Protein AF-A0A7W7PWB9-F1 (afdb_monomer)

Structure (mmCIF, N/CA/C/O backbone):
data_AF-A0A7W7PWB9-F1
#
_entry.id   AF-A0A7W7PWB9-F1
#
loop_
_atom_site.group_PDB
_atom_site.id
_atom_site.type_symbol
_atom_site.label_atom_id
_atom_site.label_alt_id
_atom_site.label_comp_id
_atom_site.label_asym_id
_atom_site.label_entity_id
_atom_site.label_seq_id
_atom_site.pdbx_PDB_ins_code
_atom_site.Cartn_x
_atom_site.Cartn_y
_atom_site.Cartn_z
_atom_site.occupancy
_atom_site.B_iso_or_equiv
_atom_site.auth_seq_id
_atom_site.auth_comp_id
_atom_site.auth_asym_id
_atom_site.auth_atom_id
_atom_site.pdbx_PDB_model_num
ATOM 1 N N . MET A 1 1 ? 16.596 10.466 -27.301 1.00 65.38 1 MET A N 1
ATOM 2 C CA . MET A 1 1 ? 15.776 9.288 -26.943 1.00 65.38 1 MET A CA 1
ATOM 3 C C . MET A 1 1 ? 15.440 9.403 -25.472 1.00 65.38 1 MET A C 1
ATOM 5 O O . MET A 1 1 ? 16.364 9.496 -24.676 1.00 65.38 1 MET A O 1
ATOM 9 N N . ASN A 1 2 ? 14.156 9.452 -25.126 1.00 81.50 2 ASN A N 1
ATOM 10 C CA . ASN A 1 2 ? 13.722 9.514 -23.730 1.00 81.50 2 ASN A CA 1
ATOM 11 C C . ASN A 1 2 ? 13.512 8.083 -23.226 1.00 81.50 2 ASN A C 1
ATOM 13 O O . ASN A 1 2 ? 12.898 7.278 -23.923 1.00 81.50 2 ASN A O 1
ATOM 17 N N . VAL A 1 3 ? 14.044 7.765 -22.047 1.00 88.25 3 VAL A N 1
ATOM 18 C CA . VAL A 1 3 ? 13.908 6.449 -21.409 1.00 88.25 3 VAL A CA 1
ATOM 19 C C . VAL A 1 3 ? 12.963 6.589 -20.221 1.00 88.25 3 VAL A C 1
ATOM 21 O O . VAL A 1 3 ? 13.137 7.491 -19.404 1.00 88.25 3 VAL A O 1
ATOM 24 N N . VAL A 1 4 ? 11.980 5.695 -20.117 1.00 93.75 4 VAL A N 1
ATOM 25 C CA . VAL A 1 4 ? 11.140 5.555 -18.922 1.00 93.75 4 VAL A CA 1
ATOM 26 C C . VAL A 1 4 ? 11.820 4.550 -17.995 1.00 93.75 4 VAL A C 1
ATOM 28 O O . VAL A 1 4 ? 12.030 3.399 -18.371 1.00 93.75 4 VAL A O 1
ATOM 31 N N . LEU A 1 5 ? 12.214 4.985 -16.799 1.00 94.88 5 LEU A N 1
ATOM 32 C CA . LEU A 1 5 ? 12.900 4.111 -15.839 1.00 94.88 5 LEU A CA 1
ATOM 33 C C . LEU A 1 5 ? 11.910 3.312 -14.988 1.00 94.88 5 LEU A C 1
ATOM 35 O O . LEU A 1 5 ? 12.110 2.121 -14.762 1.00 94.88 5 LEU A O 1
ATOM 39 N N . VAL A 1 6 ? 10.831 3.962 -14.549 1.00 94.19 6 VAL A N 1
ATOM 40 C CA . VAL A 1 6 ? 9.812 3.373 -13.676 1.00 94.19 6 VAL A CA 1
ATOM 41 C C . VAL A 1 6 ? 8.426 3.752 -14.185 1.00 94.19 6 VAL A C 1
ATOM 43 O O . VAL A 1 6 ? 8.177 4.919 -14.490 1.00 94.19 6 VAL A O 1
ATOM 46 N N . LEU A 1 7 ? 7.528 2.771 -14.244 1.00 93.81 7 LEU A N 1
ATOM 47 C CA . LEU A 1 7 ? 6.101 2.952 -14.490 1.00 93.81 7 LEU A CA 1
ATOM 48 C C . LEU A 1 7 ? 5.338 2.475 -13.257 1.00 93.81 7 LEU A C 1
ATOM 50 O O . LEU A 1 7 ? 5.484 1.334 -12.826 1.00 93.81 7 LEU A O 1
ATOM 54 N N . VAL A 1 8 ? 4.519 3.357 -12.694 1.00 93.56 8 VAL A N 1
ATOM 55 C CA . 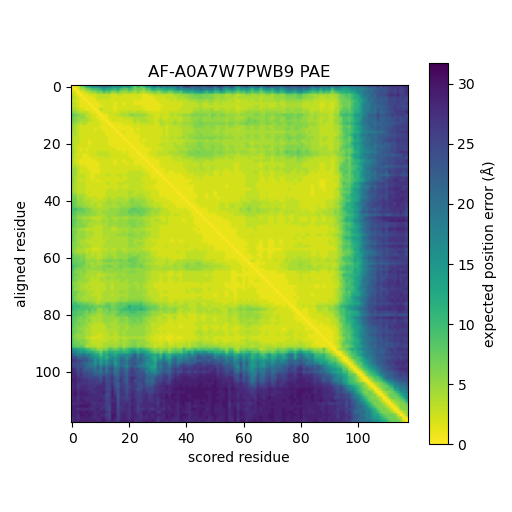VAL A 1 8 ? 3.734 3.076 -11.492 1.00 93.56 8 VAL A CA 1
ATOM 56 C C . VAL A 1 8 ? 2.268 2.914 -11.888 1.00 93.56 8 VAL A C 1
ATOM 58 O O . VAL A 1 8 ? 1.626 3.877 -12.305 1.00 93.56 8 VAL A O 1
ATOM 61 N N . CYS A 1 9 ? 1.747 1.696 -11.766 1.00 91.56 9 CYS A N 1
ATOM 62 C CA . CYS A 1 9 ? 0.391 1.310 -12.153 1.00 91.56 9 CYS A CA 1
ATOM 63 C C . CYS A 1 9 ? -0.546 1.296 -10.941 1.00 91.56 9 CYS A C 1
ATOM 65 O O . CYS A 1 9 ? -0.131 1.052 -9.813 1.00 91.56 9 CYS A O 1
ATOM 67 N N . ASP A 1 10 ? -1.837 1.513 -11.151 1.00 87.75 10 ASP A N 1
ATOM 68 C CA . ASP A 1 10 ? -2.869 1.507 -10.103 1.00 87.75 10 ASP A CA 1
ATOM 69 C C . ASP A 1 10 ? -3.363 0.100 -9.709 1.00 87.75 10 ASP A C 1
ATOM 71 O O . ASP A 1 10 ? -4.267 -0.030 -8.884 1.00 87.75 10 ASP A O 1
ATOM 75 N N . GLY A 1 11 ? -2.758 -0.948 -10.275 1.00 83.94 11 GLY A N 1
ATOM 76 C CA . GLY A 1 11 ? -3.161 -2.343 -10.092 1.00 83.94 11 GLY A CA 1
ATOM 77 C C . GLY A 1 11 ? -4.181 -2.836 -11.121 1.00 83.94 11 GLY A C 1
ATOM 78 O O . GLY A 1 11 ? -4.673 -3.953 -10.972 1.00 83.94 11 GLY A O 1
ATOM 79 N N . LEU A 1 12 ? -4.495 -2.037 -12.151 1.00 87.62 12 LEU A N 1
ATOM 80 C CA . LEU A 1 12 ? -5.329 -2.464 -13.272 1.00 87.62 12 LEU A CA 1
ATOM 81 C C . LEU A 1 12 ? -4.683 -3.631 -14.031 1.00 87.62 12 LEU A C 1
ATOM 83 O O . LEU A 1 12 ? -3.535 -3.548 -14.477 1.00 87.62 12 LEU A O 1
ATOM 87 N N . GLU A 1 13 ? -5.445 -4.709 -14.214 1.00 86.62 13 GLU A N 1
ATOM 88 C CA . GLU A 1 13 ? -5.003 -5.873 -14.980 1.00 86.62 13 GLU A CA 1
ATOM 89 C C . GLU A 1 13 ? -4.645 -5.489 -16.425 1.00 86.62 13 GLU A C 1
ATOM 91 O O . GLU A 1 13 ? -5.304 -4.668 -17.063 1.00 86.62 13 GLU A O 1
ATOM 96 N N . GLY A 1 14 ? -3.566 -6.073 -16.948 1.00 88.00 14 GLY A N 1
ATOM 97 C CA . GLY A 1 14 ? -3.086 -5.835 -18.313 1.00 88.00 14 GLY A CA 1
ATOM 98 C C . GLY A 1 14 ? -2.274 -4.549 -18.515 1.00 88.00 14 GLY A C 1
ATOM 99 O O . GLY A 1 14 ? -1.434 -4.515 -19.416 1.00 88.00 14 GLY A O 1
ATOM 100 N N . LEU A 1 15 ? -2.430 -3.526 -17.665 1.00 90.88 15 LEU A N 1
ATOM 101 C CA . LEU A 1 15 ? -1.644 -2.289 -17.768 1.00 90.88 15 LEU A CA 1
ATOM 102 C C . LEU A 1 15 ? -0.128 -2.521 -17.586 1.00 90.88 15 LEU A C 1
ATOM 104 O O . LEU A 1 15 ? 0.635 -1.962 -18.377 1.00 90.88 15 LEU A O 1
ATOM 108 N N . PRO A 1 16 ? 0.337 -3.372 -16.643 1.00 91.94 16 PRO A N 1
ATOM 109 C CA . PRO A 1 16 ? 1.752 -3.722 -16.547 1.00 91.94 16 PRO A CA 1
ATOM 110 C C . PRO A 1 16 ? 2.330 -4.302 -17.842 1.00 91.94 16 PRO A C 1
ATOM 112 O O . PRO A 1 16 ? 3.324 -3.788 -18.349 1.00 91.94 16 PRO A O 1
ATOM 115 N N . GLY A 1 17 ? 1.656 -5.294 -18.433 1.00 91.25 17 GLY A N 1
ATOM 116 C CA . GLY A 1 17 ? 2.121 -5.946 -19.661 1.00 91.25 17 GLY A CA 1
ATOM 117 C C . GLY A 1 17 ? 2.124 -5.009 -20.872 1.00 91.25 17 GLY A C 1
ATOM 118 O O . GLY A 1 17 ? 3.037 -5.057 -21.698 1.00 91.25 17 GLY A O 1
ATOM 119 N N . ALA A 1 18 ? 1.147 -4.101 -20.965 1.00 93.38 18 ALA A N 1
ATOM 120 C CA . ALA A 1 18 ? 1.156 -3.052 -21.983 1.00 93.38 18 ALA A CA 1
ATOM 121 C C . ALA A 1 18 ? 2.364 -2.112 -21.811 1.00 93.38 18 ALA A C 1
ATOM 123 O O . ALA A 1 18 ? 3.042 -1.793 -22.788 1.00 93.38 18 ALA A O 1
ATOM 124 N N . GLY A 1 19 ? 2.669 -1.717 -20.571 1.00 92.62 19 GLY A N 1
ATOM 125 C CA . GLY A 1 19 ? 3.833 -0.895 -20.242 1.00 92.62 19 GLY A CA 1
ATOM 126 C C . GLY A 1 19 ? 5.158 -1.558 -20.618 1.00 92.62 19 GLY A C 1
ATOM 127 O O . GLY A 1 19 ? 5.978 -0.935 -21.285 1.00 92.62 19 GLY A O 1
ATOM 128 N N . GLU A 1 20 ? 5.340 -2.830 -20.263 1.00 93.06 20 GLU A N 1
ATOM 129 C CA . GLU A 1 20 ? 6.537 -3.620 -20.599 1.00 93.06 20 GLU A CA 1
ATOM 130 C C . GLU A 1 20 ? 6.695 -3.831 -22.111 1.00 93.06 20 GLU A C 1
ATOM 132 O O . GLU A 1 20 ? 7.812 -3.862 -22.624 1.00 93.06 20 GLU A O 1
ATOM 137 N N . THR A 1 21 ? 5.583 -3.911 -22.847 1.00 95.44 21 THR A N 1
ATOM 138 C CA . THR A 1 21 ? 5.602 -4.016 -24.314 1.00 95.44 21 THR A CA 1
ATOM 139 C C . THR A 1 21 ? 6.106 -2.725 -24.965 1.00 95.44 21 THR A C 1
ATOM 141 O O . THR A 1 21 ? 6.891 -2.773 -25.912 1.00 95.44 21 THR A O 1
ATOM 144 N N . VAL A 1 22 ? 5.668 -1.562 -24.468 1.00 95.25 22 VAL A N 1
ATOM 145 C CA . VAL A 1 22 ? 6.066 -0.250 -25.009 1.00 95.25 22 VAL A CA 1
ATOM 146 C C . VAL A 1 22 ? 7.470 0.144 -24.541 1.00 95.25 22 VAL A C 1
ATOM 148 O O . VAL A 1 22 ? 8.254 0.692 -25.320 1.00 95.25 22 VAL A O 1
ATOM 151 N N . TRP A 1 23 ? 7.811 -0.160 -23.287 1.00 95.06 23 TRP A N 1
ATOM 152 C CA . TRP A 1 23 ? 9.100 0.152 -22.676 1.00 95.06 23 TRP A CA 1
ATOM 153 C C . TRP A 1 23 ? 9.733 -1.093 -22.027 1.00 95.06 23 TRP A C 1
ATOM 155 O O . TRP A 1 23 ? 9.679 -1.257 -20.808 1.00 95.06 23 TRP A O 1
ATOM 165 N N . PRO A 1 24 ? 10.449 -1.930 -22.804 1.00 92.81 24 PRO A N 1
ATOM 166 C CA . PRO A 1 24 ? 10.986 -3.215 -22.327 1.00 92.81 24 PRO A CA 1
ATOM 167 C C . PRO A 1 24 ? 12.037 -3.132 -21.213 1.00 92.81 24 PRO A C 1
ATOM 169 O O . PRO A 1 24 ? 12.446 -4.150 -20.664 1.00 92.81 24 PRO A O 1
ATOM 172 N N . ARG A 1 25 ? 12.546 -1.930 -20.920 1.00 93.69 25 ARG A N 1
ATOM 173 C CA . ARG A 1 25 ? 13.546 -1.684 -19.867 1.00 93.69 25 ARG A CA 1
ATOM 174 C C . ARG A 1 25 ? 12.963 -0.991 -18.636 1.00 93.69 25 ARG A C 1
ATOM 176 O O . ARG A 1 25 ? 13.712 -0.696 -17.709 1.00 93.69 25 ARG A O 1
ATOM 183 N N . THR A 1 26 ? 11.670 -0.675 -18.640 1.00 95.00 26 THR A N 1
ATOM 184 C CA . THR A 1 26 ? 11.008 -0.017 -17.515 1.00 95.00 26 THR A CA 1
ATOM 185 C C . THR A 1 26 ? 10.740 -1.011 -16.397 1.00 95.00 26 THR A C 1
ATOM 187 O O . THR A 1 26 ? 10.271 -2.118 -16.635 1.00 95.00 26 THR A O 1
ATOM 190 N N . ILE A 1 27 ? 10.983 -0.589 -15.158 1.00 93.75 27 ILE A N 1
ATOM 191 C CA . ILE A 1 27 ? 10.518 -1.312 -13.976 1.00 93.75 27 ILE A CA 1
ATOM 192 C C . ILE A 1 27 ? 9.053 -0.941 -13.749 1.00 93.75 27 ILE A C 1
ATOM 194 O O . ILE A 1 27 ? 8.748 0.224 -13.482 1.00 93.75 27 ILE A O 1
ATOM 198 N N . VAL A 1 28 ? 8.152 -1.917 -13.830 1.00 92.56 28 VAL A N 1
ATOM 199 C CA . VAL A 1 28 ? 6.741 -1.711 -13.494 1.00 92.56 28 VAL A CA 1
ATOM 200 C C . VAL A 1 28 ? 6.503 -2.002 -12.015 1.00 92.56 28 VAL A C 1
ATOM 202 O O . VAL A 1 28 ? 6.975 -3.004 -11.483 1.00 92.56 28 VAL A O 1
ATOM 205 N N . GLN A 1 29 ? 5.784 -1.109 -11.338 1.00 91.00 29 GLN A N 1
ATOM 206 C CA . GLN A 1 29 ? 5.450 -1.220 -9.918 1.00 91.00 29 GLN A CA 1
ATOM 207 C C . GLN A 1 29 ? 3.970 -0.937 -9.690 1.00 91.00 29 GLN A C 1
ATOM 209 O O . GLN A 1 29 ? 3.385 -0.077 -10.350 1.00 91.00 29 GLN A O 1
ATOM 214 N N . THR A 1 30 ? 3.373 -1.603 -8.706 1.00 89.50 30 THR A N 1
ATOM 215 C CA . THR A 1 30 ? 2.033 -1.256 -8.229 1.00 89.50 30 THR A CA 1
ATOM 216 C C . THR A 1 30 ? 2.120 -0.078 -7.262 1.00 89.50 30 THR A C 1
ATOM 218 O O . THR A 1 30 ? 2.946 -0.032 -6.355 1.00 89.50 30 THR A O 1
ATOM 221 N N . CYS A 1 31 ? 1.261 0.911 -7.461 1.00 91.25 31 CYS A N 1
ATOM 222 C CA . CYS A 1 31 ? 1.227 2.136 -6.687 1.00 91.25 31 CYS A CA 1
ATOM 223 C C . CYS A 1 31 ? 0.615 1.904 -5.304 1.00 91.25 31 CYS A C 1
ATOM 225 O O . CYS A 1 31 ? -0.579 1.632 -5.204 1.00 91.25 31 CYS A O 1
ATOM 227 N N . VAL A 1 32 ? 1.375 2.149 -4.236 1.00 90.50 32 VAL A N 1
ATOM 228 C CA . VAL A 1 32 ? 0.867 2.098 -2.850 1.00 90.50 32 VAL A CA 1
ATOM 229 C C . VAL A 1 32 ? -0.100 3.247 -2.511 1.00 90.50 32 VAL A C 1
ATOM 231 O O . VAL A 1 32 ? -0.957 3.135 -1.634 1.00 90.50 32 VAL A O 1
ATOM 234 N N . VAL A 1 33 ? -0.043 4.358 -3.253 1.00 93.00 33 VAL A N 1
ATOM 235 C CA . VAL A 1 33 ? -0.911 5.526 -3.011 1.00 93.00 33 VAL A CA 1
ATOM 236 C C . VAL A 1 33 ? -2.368 5.235 -3.379 1.00 93.00 33 VAL A C 1
ATOM 238 O O . VAL A 1 33 ? -3.282 5.764 -2.743 1.00 93.00 33 VAL A O 1
ATOM 241 N N . HIS A 1 34 ? -2.618 4.386 -4.379 1.00 93.44 34 HIS A N 1
ATOM 242 C CA . HIS A 1 34 ? -3.976 4.018 -4.783 1.00 93.44 34 HIS A CA 1
ATOM 243 C C . HIS A 1 34 ? -4.755 3.274 -3.678 1.00 93.44 34 HIS A C 1
ATOM 245 O O . HIS A 1 34 ? -5.830 3.767 -3.308 1.00 93.44 34 HIS A O 1
ATOM 251 N N . PRO A 1 35 ? -4.264 2.165 -3.085 1.00 92.38 35 PRO A N 1
ATOM 252 C CA . PRO A 1 35 ? -4.937 1.511 -1.963 1.00 92.38 35 PRO A CA 1
ATOM 253 C C . PRO A 1 35 ? -5.005 2.409 -0.717 1.00 92.38 35 PRO A C 1
ATOM 255 O O . PRO A 1 35 ? -6.057 2.465 -0.070 1.00 92.38 35 PRO A O 1
ATOM 258 N N . LEU A 1 36 ? -3.980 3.224 -0.440 1.00 93.56 36 LEU A N 1
ATOM 259 C CA . LEU A 1 36 ? -4.010 4.205 0.651 1.00 93.56 36 LEU A CA 1
ATOM 260 C C . LEU A 1 36 ? -5.136 5.235 0.482 1.00 93.56 36 LEU A C 1
ATOM 262 O O . LEU A 1 36 ? -5.976 5.415 1.364 1.00 93.56 36 LEU A O 1
ATOM 266 N N . ARG A 1 37 ? -5.233 5.872 -0.687 1.00 93.19 37 ARG A N 1
ATOM 267 C CA . ARG A 1 37 ? -6.303 6.835 -0.982 1.00 93.19 37 ARG A CA 1
ATOM 268 C C . ARG A 1 37 ? -7.683 6.181 -0.926 1.00 93.19 37 ARG A C 1
ATOM 270 O O . ARG A 1 37 ? -8.650 6.803 -0.478 1.00 93.19 37 ARG A O 1
ATOM 277 N N . ASN A 1 38 ? -7.788 4.939 -1.388 1.00 93.19 38 ASN A N 1
ATOM 278 C CA . ASN A 1 38 ? -9.029 4.175 -1.357 1.00 93.19 38 ASN A CA 1
ATOM 279 C C . ASN A 1 38 ? -9.476 3.856 0.079 1.00 93.19 38 ASN A C 1
ATOM 281 O O . ASN A 1 38 ? -10.669 3.903 0.380 1.00 93.19 38 ASN A O 1
ATOM 285 N N . SER A 1 39 ? -8.519 3.642 0.984 1.00 93.25 39 SER A N 1
ATOM 286 C CA . SER A 1 39 ? -8.769 3.434 2.413 1.00 93.25 39 SER A CA 1
ATOM 287 C C . SER A 1 39 ? -9.550 4.603 3.015 1.00 93.25 39 SER A C 1
ATOM 289 O O . SER A 1 39 ? -10.605 4.408 3.613 1.00 93.25 39 SER A O 1
ATOM 291 N N . PHE A 1 40 ? -9.128 5.845 2.755 1.00 93.75 40 PHE A N 1
ATOM 292 C CA . PHE A 1 40 ? -9.821 7.039 3.261 1.00 93.75 40 PHE A CA 1
ATOM 293 C C . PHE A 1 40 ? -11.187 7.292 2.617 1.00 93.75 40 PHE A C 1
ATOM 295 O O . PHE A 1 40 ? -12.065 7.896 3.244 1.00 93.75 40 PHE A O 1
ATOM 302 N N . ARG A 1 41 ? -11.376 6.849 1.367 1.00 93.50 41 ARG A N 1
ATOM 303 C CA . ARG A 1 41 ? -12.679 6.911 0.687 1.00 93.50 41 ARG A CA 1
ATOM 304 C C . ARG A 1 41 ? -13.696 5.953 1.306 1.00 93.50 41 ARG A C 1
ATOM 306 O O . ARG A 1 41 ? -14.878 6.269 1.296 1.00 93.50 41 ARG A O 1
ATOM 313 N N . ARG A 1 42 ? -13.240 4.812 1.827 1.00 90.69 42 ARG A N 1
ATOM 314 C CA . ARG A 1 42 ? -14.085 3.743 2.388 1.00 90.69 42 ARG A CA 1
ATOM 315 C C . ARG A 1 42 ? -14.255 3.819 3.898 1.00 90.69 42 ARG A C 1
ATOM 317 O O . ARG A 1 42 ? -15.236 3.311 4.425 1.00 90.69 42 ARG A O 1
ATOM 324 N N . ALA A 1 43 ? -13.324 4.471 4.579 1.00 91.69 43 ALA A N 1
ATOM 325 C CA . ALA A 1 43 ? -13.400 4.725 6.003 1.00 91.69 43 ALA A CA 1
ATOM 326 C C . ALA A 1 43 ? -14.464 5.771 6.358 1.00 91.69 43 ALA A C 1
ATOM 328 O O . ALA A 1 43 ? -14.594 6.810 5.700 1.00 91.69 43 ALA A O 1
ATOM 329 N N . ALA A 1 44 ? -15.136 5.557 7.491 1.00 91.25 44 ALA A N 1
ATOM 330 C CA . ALA A 1 44 ? -15.901 6.603 8.158 1.00 91.25 44 ALA A CA 1
ATOM 331 C C . ALA A 1 44 ? -14.990 7.801 8.487 1.00 91.25 44 ALA A C 1
ATOM 333 O O . ALA A 1 44 ? -13.834 7.631 8.875 1.00 91.25 44 ALA A O 1
ATOM 334 N N . ARG A 1 45 ? -15.503 9.034 8.369 1.00 92.75 45 ARG A N 1
ATOM 335 C CA . ARG A 1 45 ? -14.690 10.257 8.535 1.00 92.75 45 ARG A CA 1
ATOM 336 C C . ARG A 1 45 ? -13.959 10.314 9.883 1.00 92.75 45 ARG A C 1
ATOM 338 O O . ARG A 1 45 ? -12.787 10.665 9.903 1.00 92.75 45 ARG A O 1
ATOM 345 N N . GLN A 1 46 ? -14.631 9.917 10.965 1.00 94.38 46 GLN A N 1
ATOM 346 C CA . GLN A 1 46 ? -14.089 9.867 12.336 1.00 94.38 46 GLN A CA 1
ATOM 347 C C . GLN A 1 46 ? -12.921 8.888 12.532 1.00 94.38 46 GLN A C 1
ATOM 349 O O . GLN A 1 46 ? -12.205 8.957 13.525 1.00 94.38 46 GLN A O 1
ATOM 354 N N . ASP A 1 47 ? -12.751 7.957 11.599 1.00 93.62 47 ASP A N 1
ATOM 355 C CA . ASP A 1 47 ? -11.781 6.877 11.688 1.00 93.62 47 ASP A CA 1
ATOM 356 C C . ASP A 1 47 ? -10.533 7.131 10.824 1.00 93.62 47 ASP A C 1
ATOM 358 O O . ASP A 1 47 ? -9.540 6.418 10.960 1.00 93.62 47 ASP A O 1
ATOM 362 N N . ARG A 1 48 ? -10.557 8.150 9.951 1.00 93.06 48 ARG A N 1
ATOM 363 C CA . ARG A 1 48 ? -9.493 8.410 8.966 1.00 93.06 48 ARG A CA 1
ATOM 364 C C . ARG A 1 48 ? -8.129 8.637 9.603 1.00 93.06 48 ARG A C 1
ATOM 366 O O . ARG A 1 48 ? -7.162 8.055 9.130 1.00 93.06 48 ARG A O 1
ATOM 373 N N . ASP A 1 49 ? -8.062 9.409 10.683 1.00 93.81 49 ASP A N 1
ATOM 374 C CA . ASP A 1 49 ? -6.791 9.703 11.356 1.00 93.81 49 ASP A CA 1
ATOM 375 C C . ASP A 1 49 ? -6.189 8.451 12.004 1.00 93.81 49 ASP A C 1
ATOM 377 O O . ASP A 1 49 ? -4.975 8.257 11.991 1.00 93.81 49 ASP A O 1
ATOM 381 N N . LYS A 1 50 ? -7.038 7.563 12.538 1.00 92.56 50 LYS A N 1
ATOM 382 C CA . LYS A 1 50 ? -6.598 6.287 13.122 1.00 92.56 50 LYS A CA 1
ATOM 383 C C . LYS A 1 50 ? -6.099 5.337 12.037 1.00 92.56 50 LYS A C 1
ATOM 385 O O . LYS A 1 50 ? -5.046 4.735 12.194 1.00 92.56 50 LYS A O 1
ATOM 390 N N . ILE A 1 51 ? -6.825 5.257 10.924 1.00 92.75 51 ILE A N 1
ATOM 391 C CA . ILE A 1 51 ? -6.431 4.458 9.760 1.00 92.75 51 ILE A CA 1
ATOM 392 C C . ILE A 1 51 ? -5.126 4.980 9.153 1.00 92.75 51 ILE A C 1
ATOM 394 O O . ILE A 1 51 ? -4.261 4.177 8.831 1.00 92.75 51 ILE A O 1
ATOM 398 N N . ALA A 1 52 ? -4.943 6.301 9.050 1.00 92.88 52 ALA A N 1
ATOM 399 C CA . ALA A 1 52 ? -3.703 6.893 8.550 1.00 92.88 52 ALA A CA 1
ATOM 400 C C . ALA A 1 52 ? -2.494 6.456 9.387 1.00 92.88 52 ALA A C 1
ATOM 402 O O . ALA A 1 52 ? -1.520 5.965 8.831 1.00 92.88 52 ALA A O 1
ATOM 403 N N . ARG A 1 53 ? -2.593 6.558 10.719 1.00 93.44 53 ARG A N 1
ATOM 404 C CA . ARG A 1 53 ? -1.512 6.169 11.640 1.00 93.44 53 ARG A CA 1
ATOM 405 C C . ARG A 1 53 ? -1.160 4.685 11.574 1.00 93.44 53 ARG A C 1
ATOM 407 O O . ARG A 1 53 ? -0.007 4.336 11.771 1.00 93.44 53 ARG A O 1
ATOM 414 N N . LEU A 1 54 ? -2.142 3.818 11.332 1.00 91.94 54 LEU A N 1
ATOM 415 C CA . LEU A 1 54 ? -1.903 2.375 11.239 1.00 91.94 54 LEU A CA 1
ATOM 416 C C . LEU A 1 54 ? -1.394 1.941 9.858 1.00 91.94 54 LEU A C 1
ATOM 418 O O . LEU A 1 54 ? -0.676 0.955 9.763 1.00 91.94 54 LEU A O 1
ATOM 422 N N . LEU A 1 55 ? -1.749 2.667 8.795 1.00 93.88 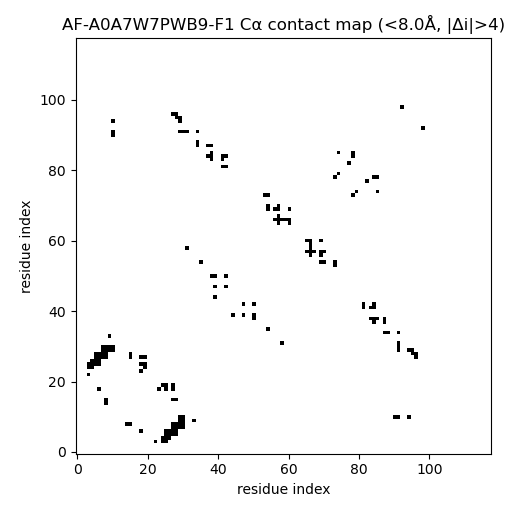55 LEU A N 1
ATOM 423 C CA . LEU A 1 55 ? -1.269 2.387 7.437 1.00 93.88 55 LEU A CA 1
ATOM 424 C C . LEU A 1 55 ? 0.064 3.070 7.113 1.00 93.88 55 LEU A C 1
ATOM 426 O O . LEU A 1 55 ? 0.728 2.676 6.157 1.00 93.88 55 LEU A O 1
ATOM 430 N N . GLU A 1 56 ? 0.472 4.077 7.884 1.00 94.19 56 GLU A N 1
ATOM 431 C CA . GLU A 1 56 ? 1.766 4.739 7.714 1.00 94.19 56 GLU A CA 1
ATOM 432 C C . GLU A 1 56 ? 2.940 3.742 7.790 1.00 94.19 56 GLU A C 1
ATOM 434 O O . GLU A 1 56 ? 3.695 3.704 6.819 1.00 94.19 56 GLU A O 1
ATOM 439 N N . PRO A 1 57 ? 3.053 2.860 8.809 1.00 94.62 57 PRO A N 1
ATOM 440 C CA . PRO A 1 57 ? 4.112 1.848 8.870 1.00 94.62 57 PRO A CA 1
ATOM 441 C C . PRO A 1 57 ? 4.131 0.875 7.687 1.00 94.62 57 PRO A C 1
ATOM 443 O O . PRO A 1 57 ? 5.186 0.349 7.354 1.00 94.62 57 PRO A O 1
ATOM 446 N N . VAL A 1 58 ? 2.990 0.643 7.028 1.00 93.25 58 VAL A N 1
ATOM 447 C CA . VAL A 1 58 ? 2.924 -0.174 5.803 1.00 93.25 58 VAL A CA 1
ATOM 448 C C . VAL A 1 58 ? 3.607 0.544 4.637 1.00 93.25 58 VAL A C 1
ATOM 450 O O . VAL A 1 58 ? 4.275 -0.081 3.821 1.00 93.25 58 VAL A O 1
ATOM 453 N N . CYS A 1 59 ? 3.452 1.867 4.552 1.00 90.50 59 CYS A N 1
ATOM 454 C CA . CYS A 1 59 ? 4.015 2.682 3.473 1.00 90.50 59 CYS A CA 1
ATOM 455 C C . CYS A 1 59 ? 5.482 3.067 3.707 1.00 90.50 59 CYS A C 1
ATOM 457 O O . CYS A 1 59 ? 6.167 3.437 2.755 1.00 90.50 59 CYS A O 1
ATOM 459 N N . THR A 1 60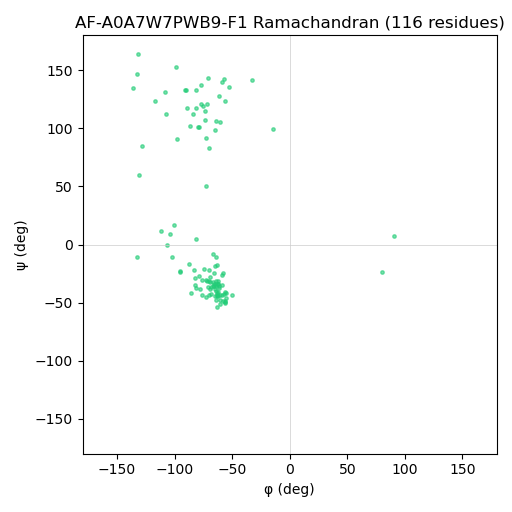 ? 5.941 3.037 4.959 1.00 93.69 60 THR A N 1
ATOM 460 C CA . THR A 1 60 ? 7.294 3.441 5.378 1.00 93.69 60 THR A CA 1
ATOM 461 C C . THR A 1 60 ? 8.146 2.269 5.866 1.00 93.69 60 THR A C 1
ATOM 463 O O . THR A 1 60 ? 9.216 2.485 6.437 1.00 93.69 60 THR A O 1
ATOM 466 N N . ALA A 1 61 ? 7.684 1.037 5.636 1.00 93.62 61 ALA A N 1
ATOM 467 C CA . ALA A 1 61 ? 8.404 -0.184 5.966 1.00 93.62 61 ALA A CA 1
ATOM 468 C C . ALA A 1 61 ? 9.833 -0.167 5.374 1.00 93.62 61 ALA A C 1
ATOM 470 O O . ALA A 1 61 ? 10.005 0.228 4.216 1.00 93.62 61 ALA A O 1
ATOM 471 N N . PRO A 1 62 ? 10.867 -0.565 6.143 1.00 91.12 62 PRO A N 1
ATOM 472 C CA . PRO A 1 62 ? 12.251 -0.487 5.681 1.00 91.12 62 PRO A CA 1
ATOM 473 C C . PRO A 1 62 ? 12.601 -1.572 4.654 1.00 91.12 62 PRO A C 1
ATOM 475 O O . PRO A 1 62 ? 13.551 -1.392 3.890 1.00 91.12 62 PRO A O 1
ATOM 478 N N . THR A 1 63 ? 11.834 -2.663 4.608 1.00 89.56 63 THR A N 1
ATOM 479 C CA . THR A 1 63 ? 11.964 -3.736 3.616 1.00 89.56 63 THR A CA 1
ATOM 480 C C . THR A 1 63 ? 10.607 -4.105 3.009 1.00 89.56 63 THR A C 1
ATOM 482 O O . THR A 1 63 ? 9.554 -3.725 3.530 1.00 89.56 63 THR A O 1
ATOM 485 N N . GLU A 1 64 ? 10.621 -4.824 1.880 1.00 83.69 64 GLU A N 1
ATOM 486 C CA . GLU A 1 64 ? 9.390 -5.315 1.242 1.00 83.69 64 GLU A CA 1
ATOM 487 C C . GLU A 1 64 ? 8.704 -6.365 2.125 1.00 83.69 64 GLU A C 1
ATOM 489 O O . GLU A 1 64 ? 7.479 -6.430 2.163 1.00 83.69 64 GLU A O 1
ATOM 494 N N . GLU A 1 65 ? 9.492 -7.136 2.871 1.00 87.25 65 GLU A N 1
ATOM 495 C CA . GLU A 1 65 ? 9.055 -8.198 3.769 1.00 87.25 65 GLU A CA 1
ATOM 496 C C . GLU A 1 65 ? 8.366 -7.658 5.030 1.00 87.25 65 GLU A C 1
ATOM 498 O O . GLU A 1 65 ? 7.419 -8.271 5.521 1.00 87.25 65 GLU A O 1
ATOM 503 N N . ASP A 1 66 ? 8.770 -6.477 5.510 1.00 90.81 66 ASP A N 1
ATOM 504 C CA . ASP A 1 66 ? 8.166 -5.846 6.689 1.00 90.81 66 ASP A CA 1
ATOM 505 C C . ASP A 1 66 ? 6.756 -5.293 6.406 1.00 90.81 66 ASP A C 1
ATOM 507 O O . ASP A 1 66 ? 5.908 -5.238 7.300 1.00 90.81 66 ASP A O 1
ATOM 511 N N . ALA A 1 67 ? 6.473 -4.851 5.175 1.00 91.56 67 ALA A N 1
ATOM 512 C CA . ALA A 1 67 ? 5.197 -4.208 4.843 1.00 91.56 67 ALA A CA 1
ATOM 513 C C . ALA A 1 67 ? 3.972 -5.137 5.028 1.00 91.56 67 ALA A C 1
ATOM 515 O O . ALA A 1 67 ? 2.980 -4.686 5.617 1.00 91.56 67 ALA A O 1
ATOM 516 N N . PRO A 1 68 ? 4.004 -6.416 4.592 1.00 90.06 68 PRO A N 1
ATOM 517 C CA . PRO A 1 68 ? 2.967 -7.397 4.894 1.00 90.06 68 PRO A CA 1
ATOM 518 C C . PRO A 1 68 ? 2.720 -7.594 6.389 1.00 90.06 68 PRO A C 1
ATOM 520 O O . PRO A 1 68 ? 1.561 -7.665 6.797 1.00 90.06 68 PRO A O 1
ATOM 523 N N . GLU A 1 69 ? 3.775 -7.631 7.209 1.00 91.44 69 GLU A N 1
ATOM 524 C CA . GLU A 1 69 ? 3.650 -7.796 8.663 1.00 91.44 69 GLU A CA 1
ATOM 525 C C . GLU A 1 69 ? 2.926 -6.600 9.293 1.00 91.44 69 GLU A C 1
ATOM 527 O O . GLU A 1 69 ? 1.941 -6.771 10.013 1.00 91.44 69 GLU A O 1
ATOM 532 N N . ARG A 1 70 ? 3.322 -5.368 8.938 1.00 93.81 70 ARG A N 1
ATOM 533 C CA . ARG A 1 70 ? 2.648 -4.145 9.421 1.00 93.81 70 ARG A CA 1
ATOM 534 C C . AR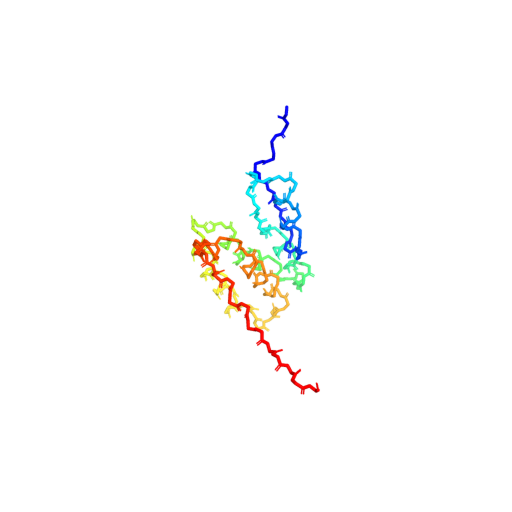G A 1 70 ? 1.191 -4.067 9.000 1.00 93.81 70 ARG A C 1
ATOM 536 O O . ARG A 1 70 ? 0.341 -3.565 9.734 1.00 93.81 70 ARG A O 1
ATOM 543 N N . PHE A 1 71 ? 0.878 -4.546 7.806 1.00 93.38 71 PHE A N 1
ATOM 544 C CA . PHE A 1 71 ? -0.500 -4.562 7.351 1.00 93.38 71 PHE A CA 1
ATOM 545 C C . PHE A 1 71 ? -1.316 -5.682 8.005 1.00 93.38 71 PHE A C 1
ATOM 547 O O . PHE A 1 71 ? -2.507 -5.479 8.234 1.00 93.38 71 PHE A O 1
ATOM 554 N N . ALA A 1 72 ? -0.711 -6.817 8.370 1.00 91.69 72 ALA A N 1
ATOM 555 C CA . ALA A 1 72 ? -1.374 -7.831 9.189 1.00 91.69 72 ALA A CA 1
ATOM 556 C C . ALA A 1 72 ? -1.780 -7.252 10.557 1.00 91.69 72 ALA A C 1
ATOM 558 O O . ALA A 1 72 ? -2.933 -7.397 10.956 1.00 91.69 72 ALA A O 1
ATOM 559 N N . GLU A 1 73 ? -0.901 -6.478 11.208 1.00 92.06 73 GLU A N 1
ATOM 560 C CA . GLU A 1 73 ? -1.232 -5.752 12.448 1.00 92.06 73 GLU A CA 1
ATOM 561 C C . GLU A 1 73 ? -2.431 -4.800 12.257 1.00 92.06 73 GLU A C 1
ATOM 563 O O . GLU A 1 73 ? -3.343 -4.736 13.090 1.00 92.06 73 GLU A O 1
ATOM 568 N N . PHE A 1 74 ? -2.474 -4.073 11.134 1.00 92.31 74 PHE A N 1
ATOM 569 C CA . PHE A 1 74 ? -3.621 -3.237 10.773 1.00 92.31 74 PHE A CA 1
ATOM 570 C C . PHE A 1 74 ? -4.900 -4.064 10.555 1.00 92.31 74 PHE A C 1
ATOM 572 O O . PHE A 1 74 ? -5.974 -3.686 11.041 1.00 92.31 74 PHE A O 1
ATOM 579 N N . ALA A 1 75 ? -4.804 -5.187 9.842 1.00 92.50 75 ALA A N 1
ATOM 580 C CA . ALA A 1 75 ? -5.927 -6.068 9.548 1.00 92.50 75 ALA A CA 1
ATOM 581 C C . ALA A 1 75 ? -6.508 -6.702 10.821 1.00 92.50 75 ALA A C 1
ATOM 583 O O . ALA A 1 75 ? -7.730 -6.723 10.982 1.00 92.50 75 ALA A O 1
ATOM 584 N N . ASP A 1 76 ? -5.669 -7.114 11.767 1.00 91.88 76 ASP A N 1
ATOM 585 C CA . ASP A 1 76 ? -6.106 -7.648 13.059 1.00 91.88 76 ASP A CA 1
ATOM 586 C C . ASP A 1 76 ? -6.832 -6.588 13.890 1.00 91.88 76 ASP A C 1
ATOM 588 O O . ASP A 1 76 ? -7.909 -6.827 14.453 1.00 91.88 76 ASP A O 1
ATOM 592 N N . ALA A 1 77 ? -6.275 -5.377 13.930 1.00 88.06 77 ALA A N 1
ATOM 593 C CA . ALA A 1 77 ? -6.830 -4.297 14.725 1.00 88.06 77 ALA A CA 1
ATOM 594 C C . ALA A 1 77 ? -8.152 -3.757 14.142 1.00 88.06 77 ALA A C 1
ATOM 596 O O . ALA A 1 77 ? -9.049 -3.365 14.895 1.00 88.06 77 ALA A O 1
ATOM 597 N N . TRP A 1 78 ? -8.282 -3.695 12.810 1.00 88.31 78 TRP A N 1
ATOM 598 C CA . TRP A 1 78 ? -9.330 -2.907 12.144 1.00 88.31 78 TRP A CA 1
ATOM 599 C C . TRP A 1 78 ? -10.100 -3.625 11.035 1.00 88.31 78 TRP A C 1
ATOM 601 O O . TRP A 1 78 ? -11.161 -3.140 10.627 1.00 88.31 78 TRP A O 1
ATOM 611 N N . GLY A 1 79 ? -9.655 -4.800 10.599 1.00 84.62 79 GLY A N 1
ATOM 612 C CA . GLY A 1 79 ? -10.249 -5.561 9.501 1.00 84.62 79 GLY A CA 1
ATOM 613 C C . GLY A 1 79 ? -11.710 -5.934 9.722 1.00 84.62 79 GLY A C 1
ATOM 614 O O . GLY A 1 79 ? -12.511 -5.873 8.793 1.00 84.62 79 GLY A O 1
ATOM 615 N N . ARG A 1 80 ? -12.108 -6.213 10.971 1.00 89.25 80 ARG A N 1
ATOM 616 C CA . ARG A 1 80 ? -13.518 -6.484 11.309 1.00 89.25 80 ARG A CA 1
ATOM 617 C C . ARG A 1 80 ? -14.417 -5.257 11.167 1.00 89.25 80 ARG A C 1
ATOM 619 O O . ARG A 1 80 ? -15.571 -5.386 10.774 1.00 89.25 80 ARG A O 1
ATOM 626 N N . LYS A 1 81 ? -13.904 -4.069 11.502 1.00 90.19 81 LYS A N 1
ATOM 627 C CA . LYS A 1 81 ? -14.668 -2.813 11.450 1.00 90.19 81 LYS A CA 1
ATOM 628 C C . LYS A 1 81 ? -14.694 -2.227 10.037 1.00 90.19 81 LYS A C 1
ATOM 630 O O . LYS A 1 81 ? -15.694 -1.637 9.641 1.00 90.19 81 LYS A O 1
ATOM 635 N N . HIS A 1 82 ? -13.605 -2.393 9.286 1.00 89.50 82 HIS A N 1
ATOM 636 C CA . HIS A 1 82 ? -13.415 -1.812 7.956 1.00 89.50 82 HIS A CA 1
ATOM 637 C C . HIS A 1 82 ? -12.935 -2.850 6.925 1.00 89.50 82 HIS A C 1
ATOM 639 O O . HIS A 1 82 ? -11.894 -2.6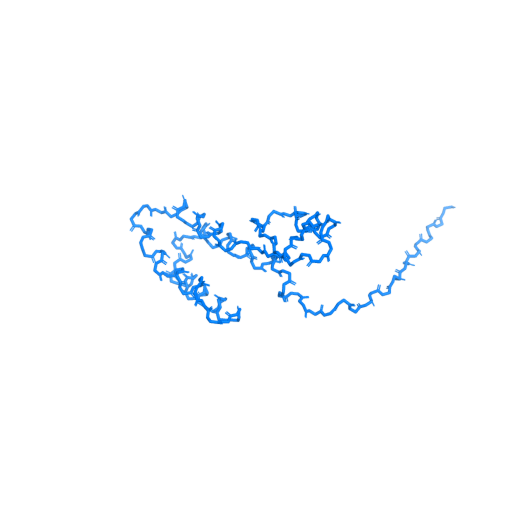55 6.299 1.00 89.50 82 HIS A O 1
ATOM 645 N N . PRO A 1 83 ? -13.695 -3.930 6.663 1.00 89.75 83 PRO A N 1
ATOM 646 C CA . PRO A 1 83 ? -13.266 -4.984 5.734 1.00 89.75 83 PRO A CA 1
ATOM 647 C C . PRO A 1 83 ? -13.071 -4.463 4.299 1.00 89.75 83 PRO A C 1
ATOM 649 O O . PRO A 1 83 ? -12.184 -4.901 3.573 1.00 89.75 83 PRO A O 1
ATOM 652 N N . ALA A 1 84 ? -13.845 -3.450 3.894 1.00 90.00 84 ALA A N 1
ATOM 653 C CA . ALA A 1 84 ? -13.711 -2.802 2.588 1.00 90.00 84 ALA A CA 1
ATOM 654 C C . ALA A 1 84 ? -12.374 -2.055 2.399 1.00 90.00 84 ALA A C 1
ATOM 656 O O . ALA A 1 84 ? -12.000 -1.746 1.259 1.00 90.00 84 ALA A O 1
ATOM 657 N N . VAL A 1 85 ? -11.675 -1.745 3.496 1.00 91.44 85 VAL A N 1
ATOM 658 C CA . VAL A 1 85 ? -10.348 -1.128 3.467 1.00 91.44 85 VAL A CA 1
ATOM 659 C C . VAL A 1 85 ? -9.266 -2.162 3.173 1.00 91.44 85 VAL A C 1
ATOM 661 O O . VAL A 1 85 ? -8.292 -1.777 2.552 1.00 91.44 85 VAL A O 1
ATOM 664 N N . LEU A 1 86 ? -9.441 -3.448 3.503 1.00 90.69 86 LEU A N 1
ATOM 665 C CA . LEU A 1 86 ? -8.408 -4.474 3.289 1.00 90.69 86 LEU A CA 1
ATOM 666 C C . LEU A 1 86 ? -8.237 -4.858 1.815 1.00 90.69 86 LEU A C 1
ATOM 668 O O . LEU A 1 86 ? -7.126 -4.875 1.293 1.00 90.69 86 LEU A O 1
ATOM 672 N N . LYS A 1 87 ? -9.354 -5.067 1.114 1.00 88.31 87 LYS A N 1
ATOM 673 C CA . LYS A 1 87 ? -9.377 -5.611 -0.254 1.00 88.31 87 LYS A CA 1
ATOM 674 C C . LYS A 1 87 ? -8.435 -4.918 -1.266 1.00 88.31 87 LYS A C 1
ATOM 676 O O . LYS A 1 87 ? -7.795 -5.610 -2.049 1.00 88.31 87 LYS A O 1
ATOM 681 N N . PRO A 1 88 ? -8.320 -3.574 -1.321 1.00 88.69 88 PRO A N 1
ATOM 682 C CA . PRO A 1 88 ? -7.373 -2.906 -2.221 1.00 88.69 8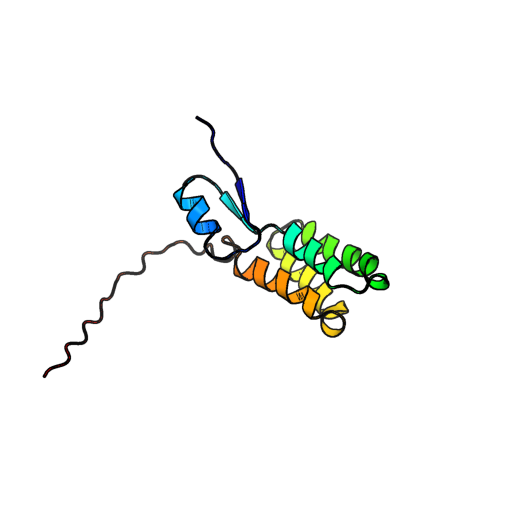8 PRO A CA 1
ATOM 683 C C . PRO A 1 88 ? -5.911 -3.236 -1.956 1.00 88.69 88 PRO A C 1
ATOM 685 O O . PRO A 1 88 ? -5.130 -3.243 -2.899 1.00 88.69 88 PRO A O 1
ATOM 688 N N . TRP A 1 89 ? -5.545 -3.443 -0.694 1.00 90.75 89 TRP A N 1
ATOM 689 C CA . TRP A 1 89 ? -4.173 -3.743 -0.302 1.00 90.75 89 TRP A CA 1
ATOM 690 C C . TRP A 1 89 ? -3.827 -5.192 -0.628 1.00 90.75 89 TRP A C 1
ATOM 692 O O . TRP A 1 89 ? -2.802 -5.436 -1.253 1.00 90.75 89 TRP A O 1
ATOM 702 N N . GLU A 1 90 ? -4.738 -6.123 -0.336 1.00 87.81 90 GLU A N 1
ATOM 703 C CA . GLU A 1 90 ? -4.609 -7.535 -0.726 1.00 87.81 90 GLU A CA 1
ATOM 704 C C . GLU A 1 90 ? -4.402 -7.678 -2.243 1.00 87.81 90 GLU A C 1
ATOM 706 O O . GLU A 1 90 ? -3.483 -8.359 -2.698 1.00 87.81 90 GLU A O 1
ATOM 711 N N . ASN A 1 91 ? -5.200 -6.956 -3.037 1.00 83.88 91 ASN A N 1
ATOM 712 C CA . ASN A 1 91 ? -5.062 -6.935 -4.493 1.00 83.88 91 ASN A CA 1
ATOM 713 C C . ASN A 1 91 ? -3.736 -6.312 -4.957 1.00 83.88 91 ASN A C 1
ATOM 715 O O . ASN A 1 91 ? -3.153 -6.765 -5.941 1.00 83.88 91 ASN A O 1
ATOM 719 N N . ALA A 1 92 ? -3.267 -5.257 -4.283 1.00 81.88 92 ALA A N 1
ATOM 720 C CA . ALA A 1 92 ? -2.027 -4.581 -4.655 1.00 81.88 92 ALA A CA 1
ATOM 721 C C . ALA A 1 92 ? -0.807 -5.502 -4.506 1.00 81.88 92 ALA A C 1
ATOM 723 O O . ALA A 1 92 ? 0.113 -5.431 -5.320 1.00 81.88 92 ALA A O 1
ATOM 724 N N . TRP A 1 93 ? -0.825 -6.390 -3.513 1.00 75.50 93 TRP A N 1
ATOM 725 C CA . TRP A 1 93 ? 0.234 -7.372 -3.304 1.00 75.50 93 TRP A CA 1
ATOM 726 C C . TRP A 1 93 ? 0.115 -8.602 -4.195 1.00 75.50 93 TRP A C 1
ATOM 728 O O . TRP A 1 93 ? 1.131 -9.063 -4.705 1.00 75.50 93 TRP A O 1
ATOM 738 N N . GLY A 1 94 ? -1.104 -9.091 -4.459 1.00 64.88 94 GLY A N 1
ATOM 739 C CA . GLY A 1 94 ? -1.323 -10.188 -5.413 1.00 64.88 94 GLY A CA 1
ATOM 740 C C . GLY A 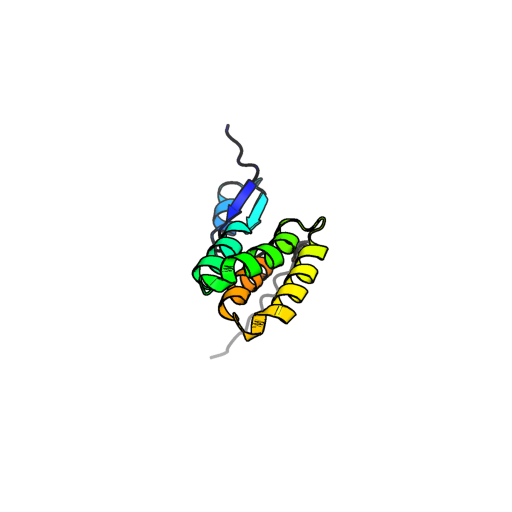1 94 ? -0.811 -9.877 -6.827 1.00 64.88 94 GLY A C 1
ATOM 741 O O . GLY A 1 94 ? -0.446 -10.788 -7.564 1.00 64.88 94 GLY A O 1
ATOM 742 N N . ASN A 1 95 ? -0.720 -8.586 -7.168 1.00 53.62 95 ASN A N 1
ATOM 743 C CA . ASN A 1 95 ? -0.225 -8.078 -8.446 1.00 53.62 95 ASN A CA 1
ATOM 744 C C . ASN A 1 95 ? 1.200 -7.490 -8.371 1.00 53.62 95 ASN A C 1
ATOM 746 O O . ASN A 1 95 ? 1.627 -6.851 -9.333 1.00 53.62 95 ASN A O 1
ATOM 750 N N . SER A 1 96 ? 1.935 -7.635 -7.259 1.00 49.41 96 SER A N 1
ATOM 751 C CA . SER A 1 96 ? 3.321 -7.153 -7.181 1.00 49.41 96 SER A CA 1
ATOM 752 C C . SER A 1 96 ? 4.235 -8.081 -7.997 1.00 49.41 96 SER A C 1
ATOM 754 O O . SER A 1 96 ? 4.410 -9.244 -7.627 1.00 49.41 96 SER A O 1
ATOM 756 N N . PRO A 1 97 ? 4.863 -7.605 -9.091 1.00 41.03 97 PRO A N 1
ATOM 757 C CA . PRO A 1 97 ? 5.679 -8.453 -9.965 1.00 41.03 97 PRO A CA 1
ATOM 758 C C . PRO A 1 97 ? 6.956 -8.987 -9.288 1.00 41.03 97 PRO A C 1
ATOM 760 O O . PRO A 1 97 ? 7.651 -9.827 -9.858 1.00 41.03 97 PRO A O 1
ATOM 763 N N . ARG A 1 98 ? 7.284 -8.517 -8.075 1.00 44.91 98 ARG A N 1
ATOM 764 C CA . ARG A 1 98 ? 8.480 -8.925 -7.324 1.00 44.91 98 ARG A CA 1
ATOM 765 C C . ARG A 1 98 ? 8.224 -10.049 -6.319 1.00 44.91 98 ARG A C 1
ATOM 767 O O . ARG A 1 98 ? 9.136 -10.830 -6.069 1.00 44.91 98 ARG A O 1
ATOM 774 N N . SER A 1 99 ? 6.989 -10.228 -5.850 1.00 41.56 99 SER A N 1
ATOM 775 C CA . SER A 1 99 ? 6.606 -11.368 -4.998 1.00 41.56 99 SER A CA 1
ATOM 776 C C . SER A 1 99 ? 6.698 -12.701 -5.750 1.00 41.56 99 SER A C 1
ATOM 778 O O . SER A 1 99 ? 6.902 -13.754 -5.153 1.00 41.56 99 SER A O 1
ATOM 780 N N . SER A 1 100 ? 6.589 -12.651 -7.081 1.00 37.12 100 SER A N 1
ATOM 781 C CA . SER A 1 100 ? 6.749 -13.791 -7.983 1.00 37.12 100 SER A CA 1
ATOM 782 C C . SER A 1 100 ? 8.119 -13.854 -8.655 1.00 37.12 100 SER A C 1
ATOM 784 O O . SER A 1 100 ? 8.259 -14.578 -9.638 1.00 37.12 100 SER A O 1
ATOM 786 N N . ALA A 1 101 ? 9.144 -13.146 -8.162 1.00 35.91 101 ALA A N 1
ATOM 787 C CA . ALA A 1 101 ? 10.513 -13.278 -8.668 1.00 35.91 101 ALA A CA 1
ATOM 788 C C . ALA A 1 101 ? 11.166 -14.609 -8.230 1.00 35.91 101 ALA A C 1
ATOM 790 O O . ALA A 1 101 ? 12.292 -14.653 -7.748 1.00 35.91 101 ALA A O 1
ATOM 791 N N . SER A 1 102 ? 10.462 -15.720 -8.449 1.00 30.28 102 SER A N 1
ATOM 792 C CA . SER A 1 102 ? 11.092 -16.944 -8.921 1.00 30.28 102 SER A CA 1
ATOM 793 C C . SER A 1 102 ? 11.350 -16.742 -10.413 1.00 30.28 102 SER A C 1
ATOM 795 O O . SER A 1 102 ? 10.438 -16.446 -11.180 1.00 30.28 102 SER A O 1
ATOM 797 N N . THR A 1 103 ? 12.613 -16.835 -10.808 1.00 30.42 103 THR A N 1
ATOM 798 C CA . THR A 1 103 ? 13.119 -16.809 -12.186 1.00 30.42 103 THR A CA 1
ATOM 799 C C . THR A 1 103 ? 12.150 -17.444 -13.199 1.00 30.42 103 THR A C 1
ATOM 801 O O . THR A 1 103 ? 11.599 -18.505 -12.898 1.00 30.42 103 THR A O 1
ATOM 804 N N . PRO A 1 104 ? 11.987 -16.910 -14.430 1.00 36.19 104 PRO A N 1
ATOM 805 C CA . PRO A 1 104 ? 11.305 -17.640 -15.490 1.00 36.19 104 PRO A CA 1
ATOM 806 C C . PRO A 1 104 ? 12.195 -18.810 -15.934 1.00 36.19 104 PRO A C 1
ATOM 808 O O . PRO A 1 104 ? 12.967 -18.725 -16.886 1.00 36.19 104 PRO A O 1
ATOM 811 N N . GLY A 1 105 ? 12.111 -19.915 -15.196 1.00 28.91 105 GLY A N 1
ATOM 812 C CA . GLY A 1 105 ? 12.571 -21.220 -15.630 1.00 28.91 105 GLY A CA 1
ATOM 813 C C . GLY A 1 105 ? 11.582 -21.746 -16.660 1.00 28.91 105 GLY A C 1
ATOM 814 O O . GLY A 1 105 ? 10.452 -22.085 -16.328 1.00 28.91 105 GLY A O 1
ATOM 815 N N . SER A 1 106 ? 12.019 -21.752 -17.916 1.00 41.31 106 SER A N 1
ATOM 816 C CA . SER A 1 106 ? 11.439 -22.443 -19.070 1.00 41.31 106 SER A CA 1
ATOM 817 C C . SER A 1 106 ? 10.403 -23.531 -18.731 1.00 41.31 106 SER A C 1
ATOM 819 O O . SER A 1 106 ? 10.758 -24.681 -18.464 1.00 41.31 106 SER A O 1
ATOM 821 N N . ALA A 1 107 ? 9.115 -23.200 -18.826 1.00 35.34 107 ALA A N 1
ATOM 822 C CA . ALA A 1 107 ? 8.059 -24.200 -18.903 1.00 35.34 107 ALA A CA 1
ATOM 823 C C . ALA A 1 107 ? 8.006 -24.723 -20.344 1.00 35.34 107 ALA A C 1
ATOM 825 O O . ALA A 1 107 ? 7.500 -24.068 -21.256 1.00 35.34 107 ALA A O 1
ATOM 826 N N . GLY A 1 108 ? 8.593 -25.903 -20.549 1.00 31.03 108 GLY A N 1
ATOM 827 C CA . GLY A 1 108 ? 8.488 -26.654 -21.790 1.00 31.03 108 GLY A CA 1
ATOM 828 C C . GLY A 1 108 ? 7.023 -26.907 -22.142 1.00 31.03 108 GLY A C 1
ATOM 829 O O . GLY A 1 108 ? 6.261 -27.480 -21.365 1.00 31.03 108 GLY A O 1
ATOM 830 N N . SER A 1 109 ? 6.641 -26.476 -23.341 1.00 40.97 109 SER A N 1
ATOM 831 C CA . SER A 1 109 ? 5.360 -26.787 -23.963 1.00 40.97 109 SER A CA 1
ATOM 832 C C . SER A 1 109 ? 5.222 -28.303 -24.142 1.00 40.97 109 SER A C 1
ATOM 834 O O . SER A 1 109 ? 5.849 -28.896 -25.019 1.00 40.97 109 SER A O 1
ATOM 836 N N . SER A 1 110 ? 4.395 -28.944 -23.313 1.00 38.06 110 SER A N 1
ATOM 837 C CA . SER A 1 110 ? 3.858 -30.275 -23.602 1.00 38.06 110 SER A CA 1
ATOM 838 C C . SER A 1 110 ? 2.461 -30.110 -24.188 1.00 38.06 110 SER A C 1
ATOM 840 O O . SER A 1 110 ? 1.453 -30.038 -23.484 1.00 38.06 110 SER A O 1
ATOM 842 N N . ALA A 1 111 ? 2.406 -30.015 -25.515 1.00 38.69 111 ALA A N 1
ATOM 843 C CA . ALA A 1 111 ? 1.170 -30.105 -26.271 1.00 38.69 111 ALA A CA 1
ATOM 844 C C . ALA A 1 111 ? 0.575 -31.516 -26.111 1.00 38.69 111 ALA A C 1
ATOM 846 O O . ALA A 1 111 ? 0.961 -32.461 -26.803 1.00 38.69 111 ALA A O 1
ATOM 847 N N . ARG A 1 112 ? -0.403 -31.666 -25.211 1.00 37.31 112 ARG A N 1
ATOM 848 C CA . ARG A 1 112 ? -1.261 -32.853 -25.154 1.00 37.31 112 ARG A CA 1
ATOM 849 C C . ARG A 1 112 ? -2.223 -32.814 -26.345 1.00 37.31 112 ARG A C 1
ATOM 851 O O . ARG A 1 112 ? -3.302 -32.238 -26.271 1.00 37.31 112 ARG A O 1
ATOM 858 N N . ARG A 1 113 ? -1.825 -33.437 -27.457 1.00 48.09 113 ARG A N 1
ATOM 859 C CA . ARG A 1 113 ? -2.729 -33.791 -28.561 1.00 48.09 113 ARG A CA 1
ATOM 860 C C . ARG A 1 113 ? -3.752 -34.810 -28.057 1.00 48.09 113 ARG A C 1
ATOM 862 O O . ARG A 1 113 ? -3.418 -35.979 -27.883 1.00 48.09 113 ARG A O 1
ATOM 869 N N . THR A 1 114 ? -4.998 -34.398 -27.856 1.00 47.47 114 THR A N 1
ATOM 870 C CA . THR A 1 114 ? -6.127 -35.329 -27.798 1.00 47.47 114 THR A CA 1
ATOM 871 C C . THR A 1 114 ? -6.629 -35.556 -29.222 1.00 47.47 114 THR A C 1
ATOM 873 O O . THR A 1 114 ? -7.293 -34.721 -29.828 1.00 47.47 114 THR A O 1
ATOM 876 N N . ARG A 1 115 ? -6.259 -36.705 -29.793 1.00 42.03 115 ARG A N 1
ATOM 877 C CA . ARG A 1 115 ? -6.866 -37.231 -31.017 1.00 42.03 115 ARG A CA 1
ATOM 878 C C . ARG A 1 115 ? -8.199 -37.866 -30.620 1.00 42.03 115 ARG A C 1
ATOM 880 O O . ARG A 1 115 ? -8.208 -38.965 -30.081 1.00 42.03 115 ARG A O 1
ATOM 887 N N . SER A 1 116 ? -9.301 -37.157 -30.844 1.00 47.75 116 SER A N 1
ATOM 888 C CA . SER A 1 116 ? -10.641 -37.745 -30.805 1.00 47.75 116 SER A CA 1
ATOM 889 C C . SER A 1 116 ? -10.919 -38.373 -32.167 1.00 47.75 116 SER A C 1
ATOM 891 O O . SER A 1 116 ? -10.970 -37.680 -33.182 1.00 47.75 116 SER A O 1
ATOM 893 N N . SER A 1 117 ? -11.002 -39.697 -32.185 1.00 49.62 117 SER A N 1
ATOM 894 C CA . SER A 1 117 ? -11.470 -40.500 -33.309 1.00 49.62 117 SER A CA 1
ATOM 895 C C . SER A 1 117 ? -12.982 -40.342 -33.472 1.00 49.62 11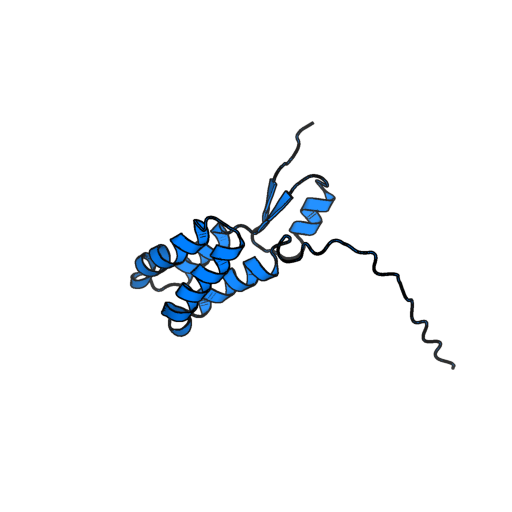7 SER A C 1
ATOM 897 O O . SER A 1 117 ? -13.740 -40.683 -32.561 1.00 49.62 117 SER A O 1
ATOM 899 N N . ARG A 1 118 ? -13.395 -39.873 -34.647 1.00 50.66 118 ARG A N 1
ATOM 900 C CA . ARG A 1 118 ? -14.674 -40.192 -35.279 1.00 50.66 118 ARG A CA 1
ATOM 901 C C . ARG A 1 118 ? -14.380 -40.755 -36.658 1.00 50.66 118 ARG A C 1
ATOM 903 O O . ARG A 1 118 ? -13.381 -40.290 -37.253 1.00 50.66 118 ARG A O 1
#

Radius of gyration: 19.33 Å; Cα contacts (8 Å, |Δ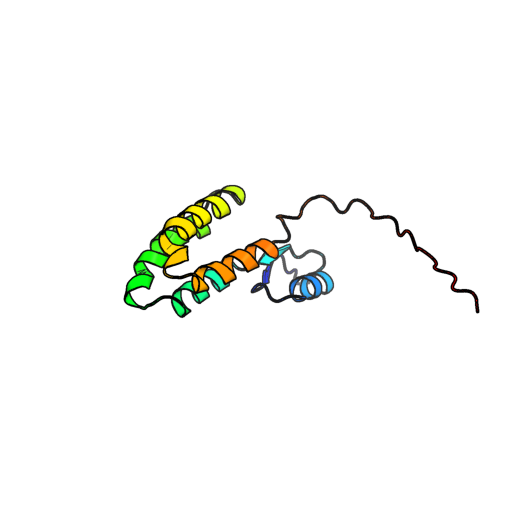i|>4): 94; chains: 1; bounding box: 32×51×50 Å

Foldseek 3Di:
DDAAAEDEDCLDPPPQVVVCVVHVNHHYAYDPVNLLVVLCVQDDVVCNVVLCVQQVCLVVPPDPVVNVVSVVVVCVVPCVPRVVSVVSVVSRVVRGPVVPPPDPDDDDDDPPDDDDDD

Solvent-accessible surface area (backbone atoms only — not comparable to full-atom values): 7288 Å² total; per-residue (Å²): 135,91,80,65,64,69,44,77,39,80,63,59,84,66,52,60,61,52,48,39,70,77,37,78,76,34,48,68,43,55,40,68,61,49,36,53,57,47,29,58,72,66,42,57,80,93,46,37,69,60,51,48,65,47,48,44,54,35,78,65,36,93,45,82,76,49,20,60,55,38,44,48,56,38,40,74,77,38,32,88,84,40,51,80,44,47,54,50,49,56,52,42,55,77,63,32,74,67,85,59,67,65,75,92,71,82,80,78,86,78,82,80,79,80,83,79,88,127

Organism: NCBI:txid66895

Secondary structure (DSSP, 8-state):
-----EEEE-S-TTHHHHHHHH-TTPEEEE-THHHHHHHHHHS-GGGHHHHHHHHHHHHS-SSTTHHHHHHHHHHHHHTTT-HHHHHHHHHHHHT-TTTT-S----------------

InterPro domains:
  IPR001207 Transposase, mutator type [PF00872] (4-94)
  IPR001207 Transposase, mutator type [PS01007] (10-34)
  IPR001207 Transposase, mutator type [PTHR33217] (4-95)

Nearest PDB structures (foldseek):
  6xgx-assembly1_B  TM=9.050E-01  e=1.567E-05  Acetivibrio thermocellus ATCC 27405
  6xg8-assembly1_A  TM=8.301E-01  e=6.243E-05  Acetivibrio thermocellus ATCC 27405
  6xgw-assembly1_B  TM=8.505E-01  e=3.199E-04  Acetivibrio thermocellus ATCC 27405

Mean predicted aligned error: 10.11 Å

Sequence (118 aa):
MNVVLVLVCDGLEGLPGAGETVWPRTIVQTCVVHPLRNSFRRAARQDRDKIARLLEPVCTAPTEEDAPERFAEFADAWGRKHPAVLKPWENAWGNSPRSSASTPGSAGSSARRTRSSR

pLDDT: mean 80.44, std 20.79, range [28.91, 95.44]